Protein AF-A0A5C3NQK7-F1 (afdb_monomer_lite)

Foldseek 3Di:
DDDDDDQADDQPPDPQRPPDADPVRFDKGFAFDDCRVVSVVVQQPDADPVGDRQKDWPDADDCPPPSRTGTIITGPDDPVPDDDADPVPRD

Secondary structure (DSSP, 8-state):
-----------TT-TTSSS-B-TTSPBEEEEESTTHHHHHHHHHH---TTS--SEEEEEE--TT-TT-EEEEEEE-S-GGGPPP--TTT--

Structure (mmCIF, N/CA/C/O backbone):
data_AF-A0A5C3NQK7-F1
#
_entry.id   AF-A0A5C3NQK7-F1
#
loop_
_atom_site.group_PDB
_atom_site.id
_atom_site.type_symbol
_atom_site.label_atom_id
_atom_site.label_alt_id
_atom_site.label_comp_id
_atom_site.label_asym_id
_atom_site.label_entity_id
_atom_site.label_seq_id
_atom_site.pdbx_PDB_ins_code
_atom_site.Cartn_x
_atom_site.Cartn_y
_atom_site.Cartn_z
_atom_site.occupancy
_atom_site.B_iso_or_equiv
_atom_site.auth_seq_id
_atom_site.auth_comp_id
_atom_site.auth_asym_id
_atom_site.auth_atom_id
_atom_site.pdbx_PDB_model_num
ATOM 1 N N . ARG A 1 1 ? -4.963 22.300 9.871 1.00 39.66 1 ARG A N 1
ATOM 2 C CA . ARG A 1 1 ? -4.590 22.053 8.455 1.00 39.66 1 ARG A CA 1
ATOM 3 C C . ARG A 1 1 ? -4.548 20.534 8.278 1.00 39.66 1 ARG A C 1
ATOM 5 O O . ARG A 1 1 ? -3.721 19.922 8.933 1.00 39.66 1 ARG A O 1
ATOM 12 N N . ARG A 1 2 ? -5.485 19.909 7.548 1.00 39.44 2 ARG A N 1
ATOM 13 C CA . ARG A 1 2 ? -5.433 18.457 7.281 1.00 39.44 2 ARG A CA 1
ATOM 14 C C . ARG A 1 2 ? -4.502 18.234 6.091 1.00 39.44 2 ARG A C 1
ATOM 16 O O . ARG A 1 2 ? -4.801 18.704 4.999 1.00 39.44 2 ARG A O 1
ATOM 23 N N . THR A 1 3 ? -3.362 17.598 6.314 1.00 42.53 3 THR A N 1
ATOM 24 C CA . THR A 1 3 ? -2.465 17.139 5.251 1.00 42.53 3 THR A CA 1
ATOM 25 C C . THR A 1 3 ? -3.043 15.842 4.699 1.00 42.53 3 THR A C 1
ATOM 27 O O . THR A 1 3 ? -3.078 14.836 5.399 1.00 42.53 3 THR A O 1
ATOM 30 N N . GLY A 1 4 ? -3.572 15.880 3.477 1.00 51.06 4 GLY A N 1
ATOM 31 C CA . GLY A 1 4 ? -3.958 14.676 2.747 1.00 51.06 4 GLY A CA 1
ATOM 32 C C . GLY A 1 4 ? -2.791 14.231 1.877 1.00 51.06 4 GLY A C 1
ATOM 33 O O . GLY A 1 4 ? -2.434 14.946 0.944 1.00 51.06 4 GLY A O 1
ATOM 34 N N . THR A 1 5 ? -2.199 13.078 2.176 1.00 57.16 5 THR A N 1
ATOM 35 C CA . THR A 1 5 ? -1.205 12.438 1.306 1.00 57.16 5 THR A CA 1
ATOM 36 C C . THR A 1 5 ? -1.887 11.269 0.610 1.00 57.16 5 THR A C 1
ATOM 38 O O . THR A 1 5 ? -2.371 10.356 1.274 1.00 57.16 5 THR A O 1
ATOM 41 N N . CYS A 1 6 ? -1.965 11.300 -0.723 1.00 62.22 6 CYS A N 1
ATOM 42 C CA . CYS A 1 6 ? -2.407 10.138 -1.488 1.00 62.22 6 CYS A CA 1
ATOM 43 C C . CYS A 1 6 ? -1.285 9.100 -1.459 1.00 62.22 6 CYS A C 1
ATOM 45 O O . CYS A 1 6 ? -0.186 9.366 -1.942 1.00 62.22 6 CYS A O 1
ATOM 47 N N . VAL A 1 7 ? -1.556 7.949 -0.853 1.00 68.56 7 VAL A N 1
ATOM 48 C CA . VAL A 1 7 ? -0.557 6.891 -0.647 1.00 68.56 7 VAL A CA 1
ATOM 49 C C . VAL A 1 7 ? -0.717 5.721 -1.613 1.00 68.56 7 VAL A C 1
ATOM 51 O O . VAL A 1 7 ? 0.147 4.854 -1.649 1.00 68.56 7 VAL A O 1
ATOM 54 N N . ASN A 1 8 ? -1.788 5.704 -2.414 1.00 77.44 8 ASN A N 1
ATOM 55 C CA . ASN A 1 8 ? -2.022 4.636 -3.376 1.00 77.44 8 ASN A CA 1
ATOM 56 C C . ASN A 1 8 ? -1.286 4.921 -4.692 1.00 77.44 8 ASN A C 1
ATOM 58 O O . ASN A 1 8 ? -1.688 5.790 -5.471 1.00 77.44 8 ASN A O 1
ATOM 62 N N . PHE A 1 9 ? -0.204 4.189 -4.930 1.00 87.12 9 PHE A N 1
ATOM 63 C CA . PHE A 1 9 ? 0.534 4.199 -6.183 1.00 87.12 9 PHE A CA 1
ATOM 64 C C . PHE A 1 9 ? -0.126 3.245 -7.178 1.00 87.12 9 PHE A C 1
ATOM 66 O O . PHE A 1 9 ? -0.090 2.033 -6.987 1.00 87.12 9 PHE A O 1
ATOM 73 N N . ILE A 1 10 ? -0.706 3.787 -8.250 1.00 87.56 10 ILE A N 1
ATOM 74 C CA . ILE A 1 10 ? -1.310 2.989 -9.320 1.00 87.56 10 ILE A CA 1
ATOM 75 C C . ILE A 1 10 ? -0.256 2.680 -10.380 1.00 87.56 10 ILE A C 1
ATOM 77 O O . ILE A 1 10 ? 0.139 3.571 -11.134 1.00 87.56 10 ILE A O 1
ATOM 81 N N . ALA A 1 11 ? 0.168 1.421 -10.454 1.00 88.25 11 ALA A N 1
ATOM 82 C CA . ALA A 1 11 ? 1.027 0.926 -11.5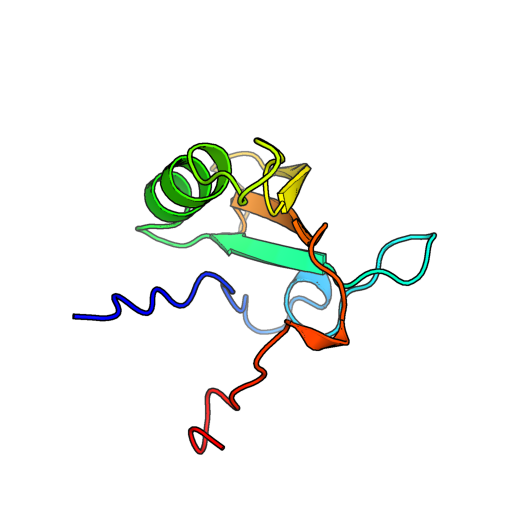20 1.00 88.25 11 ALA A CA 1
ATOM 83 C C . ALA A 1 11 ? 0.158 0.583 -12.749 1.00 88.25 11 ALA A C 1
ATOM 85 O O . ALA A 1 11 ? -0.704 -0.298 -12.663 1.00 88.25 11 ALA A O 1
ATOM 86 N N . PRO A 1 12 ? 0.324 1.271 -13.896 1.00 85.25 12 PRO A N 1
ATOM 87 C CA . PRO A 1 12 ? -0.509 1.034 -15.072 1.00 85.25 12 PRO A CA 1
ATOM 88 C C . PRO A 1 12 ? -0.443 -0.422 -15.546 1.00 85.25 12 PRO A C 1
ATOM 90 O O . PRO A 1 12 ? 0.635 -0.952 -15.791 1.00 85.25 12 PRO A O 1
ATOM 93 N N . GLY A 1 13 ? -1.607 -1.058 -15.701 1.00 85.31 13 GLY A N 1
ATOM 94 C CA . GLY A 1 13 ? -1.710 -2.451 -16.152 1.00 85.31 13 GLY A CA 1
ATOM 95 C C . GLY A 1 13 ? -1.394 -3.502 -15.084 1.00 85.31 13 GLY A C 1
ATOM 96 O O . GLY A 1 13 ? -1.515 -4.690 -15.370 1.00 85.31 13 GLY A O 1
ATOM 97 N N . ASP A 1 14 ? -1.039 -3.093 -13.863 1.00 87.69 14 ASP A N 1
ATOM 98 C CA . ASP A 1 14 ? -0.717 -4.012 -12.779 1.00 87.69 14 ASP A CA 1
ATOM 99 C C . ASP A 1 14 ? -1.933 -4.255 -11.863 1.00 87.69 14 ASP A C 1
ATOM 101 O O . ASP A 1 14 ? -2.373 -3.329 -11.162 1.00 87.69 14 ASP A O 1
ATOM 105 N N . PRO A 1 15 ? -2.472 -5.489 -11.817 1.00 85.94 15 PRO A N 1
ATOM 106 C CA . PRO A 1 15 ? -3.642 -5.813 -11.005 1.00 85.94 15 PRO A CA 1
ATOM 107 C C . PRO A 1 15 ? -3.379 -5.718 -9.496 1.00 85.94 15 PRO A C 1
ATOM 109 O O . PRO A 1 15 ? -4.335 -5.658 -8.726 1.00 85.94 15 PRO A O 1
ATOM 112 N N . ARG A 1 16 ? -2.114 -5.660 -9.052 1.00 86.56 16 ARG A N 1
ATOM 113 C CA . ARG A 1 16 ? -1.765 -5.455 -7.637 1.00 86.56 16 ARG A CA 1
ATOM 114 C C . ARG A 1 16 ? -2.191 -4.077 -7.128 1.00 86.56 16 ARG A C 1
ATOM 116 O O . ARG A 1 16 ? -2.417 -3.912 -5.936 1.00 86.56 16 ARG A O 1
ATOM 123 N N . SER A 1 17 ? -2.296 -3.089 -8.019 1.00 82.88 17 SER A N 1
ATOM 124 C CA . SER A 1 17 ? -2.440 -1.682 -7.626 1.00 82.88 17 SER A CA 1
ATOM 125 C C . SER A 1 17 ? -3.879 -1.159 -7.555 1.00 82.88 17 SER A C 1
ATOM 127 O O . SER A 1 17 ? -4.141 -0.124 -6.939 1.00 82.88 17 SER A O 1
ATOM 129 N N . VAL A 1 18 ? -4.842 -1.870 -8.155 1.00 83.19 18 VAL A N 1
ATOM 130 C CA . VAL A 1 18 ? -6.256 -1.466 -8.183 1.00 83.19 18 VAL A CA 1
ATOM 131 C C . VAL A 1 18 ? -7.141 -2.620 -7.738 1.00 83.19 18 VAL A C 1
ATOM 133 O O . VAL A 1 18 ? -7.179 -3.666 -8.375 1.00 83.19 18 VAL A O 1
ATOM 136 N N . GLY A 1 19 ? -7.919 -2.398 -6.676 1.00 78.31 19 GLY A N 1
ATOM 137 C CA . GLY A 1 19 ? -8.931 -3.356 -6.218 1.00 78.31 19 GLY A CA 1
ATOM 138 C C . GLY A 1 19 ? -8.362 -4.637 -5.602 1.00 78.31 19 GLY A C 1
ATOM 139 O O . GLY A 1 19 ? -9.106 -5.603 -5.441 1.00 78.31 19 GLY A O 1
ATOM 140 N N . ALA A 1 20 ? -7.072 -4.651 -5.255 1.00 84.31 20 ALA A N 1
ATOM 141 C CA . ALA A 1 20 ? -6.437 -5.777 -4.594 1.00 84.31 20 ALA A CA 1
ATOM 142 C C . ALA A 1 20 ? -7.015 -5.990 -3.186 1.00 84.31 20 ALA A C 1
ATOM 144 O O . ALA A 1 20 ? -7.310 -5.044 -2.447 1.00 84.31 20 ALA A O 1
ATOM 145 N N . V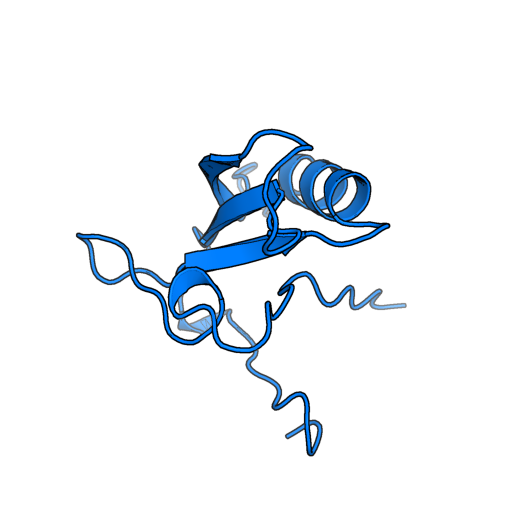AL A 1 21 ? -7.182 -7.259 -2.821 1.00 86.06 21 VAL A N 1
ATOM 146 C CA . VAL A 1 21 ? -7.696 -7.677 -1.516 1.00 86.06 21 VAL A CA 1
ATOM 147 C C . VAL A 1 21 ? -6.845 -8.805 -0.950 1.00 86.06 21 VAL A C 1
ATOM 149 O O . VAL A 1 21 ? -6.365 -9.655 -1.701 1.00 86.06 21 VAL A O 1
ATOM 152 N N . SER A 1 22 ? -6.658 -8.820 0.370 1.00 83.62 22 SER A N 1
ATOM 153 C CA . SER A 1 22 ? -5.970 -9.914 1.057 1.00 83.62 22 SER A CA 1
ATOM 154 C C . SER A 1 22 ? -6.847 -11.168 1.123 1.00 83.62 22 SER A C 1
ATOM 156 O O . SER A 1 22 ? -8.037 -11.135 0.786 1.00 83.62 22 SER A O 1
ATOM 158 N N . SER A 1 23 ? -6.277 -12.287 1.583 1.00 85.19 23 SER A N 1
ATOM 159 C CA . SER A 1 23 ? -7.020 -13.537 1.820 1.00 85.19 23 SER A CA 1
ATOM 160 C C . SER A 1 23 ? -8.246 -13.326 2.713 1.00 85.19 23 SER A C 1
ATOM 162 O O . SER A 1 23 ? -9.285 -13.951 2.501 1.00 85.19 23 SER A O 1
ATOM 164 N N . ASP A 1 24 ? -8.152 -12.372 3.640 1.00 85.44 24 ASP A N 1
ATOM 165 C CA . ASP A 1 24 ? -9.190 -12.041 4.617 1.00 85.44 24 ASP A CA 1
ATOM 166 C C . ASP A 1 24 ? -10.153 -10.956 4.104 1.00 85.44 24 ASP A C 1
ATOM 168 O O . ASP A 1 24 ? -10.932 -10.379 4.864 1.00 85.44 24 ASP A O 1
ATOM 172 N N . ARG A 1 25 ? -10.118 -10.668 2.794 1.00 83.56 25 ARG A N 1
ATOM 173 C CA . ARG A 1 25 ? -10.953 -9.671 2.102 1.00 83.56 25 ARG A CA 1
ATOM 174 C C . ARG A 1 25 ? -10.770 -8.237 2.606 1.00 83.56 25 ARG A C 1
ATOM 176 O O . ARG A 1 25 ? -11.662 -7.402 2.423 1.00 83.56 25 ARG A O 1
ATOM 183 N N . LYS A 1 26 ? -9.625 -7.928 3.213 1.00 83.62 26 LYS A N 1
ATOM 184 C CA . LYS A 1 26 ? -9.246 -6.548 3.528 1.00 83.62 26 LYS A CA 1
ATOM 185 C C . LYS A 1 26 ? -8.634 -5.882 2.303 1.00 83.62 26 LYS A C 1
ATOM 187 O O . LYS A 1 26 ? -8.113 -6.552 1.416 1.00 83.62 26 LYS A O 1
ATOM 192 N N . LEU A 1 27 ? -8.728 -4.558 2.246 1.00 84.44 27 LEU A N 1
ATOM 193 C CA . LEU A 1 27 ? -8.198 -3.786 1.127 1.00 84.44 27 LEU A CA 1
ATOM 194 C C . LEU A 1 27 ? -6.674 -3.736 1.183 1.00 84.44 27 LEU A 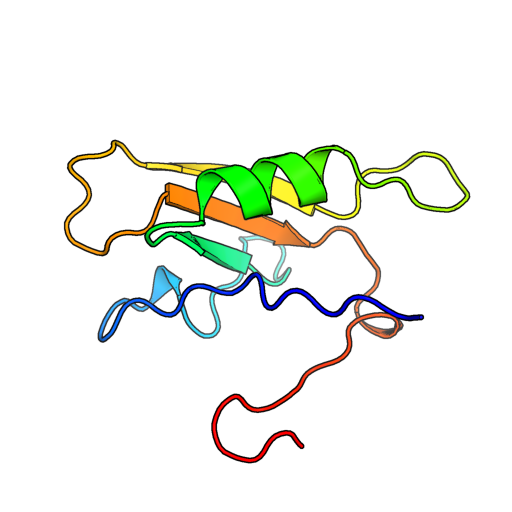C 1
ATOM 196 O O . LEU A 1 27 ? -6.100 -3.399 2.223 1.00 84.44 27 LEU A O 1
ATOM 200 N N . LEU A 1 28 ? -6.059 -4.028 0.040 1.00 89.06 28 LEU A N 1
ATOM 201 C CA . LEU A 1 28 ? -4.637 -3.850 -0.189 1.00 89.06 28 LEU A CA 1
ATOM 202 C C . LEU A 1 28 ? -4.407 -2.614 -1.050 1.00 89.06 28 LEU A C 1
ATOM 204 O O . LEU A 1 28 ? -5.148 -2.342 -1.997 1.00 89.06 28 LEU A O 1
ATOM 208 N N . PHE A 1 29 ? -3.358 -1.877 -0.712 1.00 89.06 29 PHE A N 1
ATOM 209 C CA . PHE A 1 29 ? -2.895 -0.729 -1.476 1.00 89.06 29 PHE A CA 1
ATOM 210 C C . PHE A 1 29 ? -1.418 -0.900 -1.781 1.00 89.06 29 PHE A C 1
ATOM 212 O O . PHE A 1 29 ? -0.665 -1.454 -0.981 1.00 89.06 29 PHE A O 1
ATOM 219 N N . THR A 1 30 ? -0.997 -0.397 -2.930 1.00 92.25 30 THR A N 1
ATOM 220 C CA . THR A 1 30 ? 0.410 -0.383 -3.312 1.00 92.25 30 THR A CA 1
ATOM 221 C C . THR A 1 30 ? 1.012 0.974 -3.007 1.00 92.25 30 THR A C 1
ATOM 223 O O . THR A 1 30 ? 0.407 2.014 -3.259 1.00 92.25 30 THR A O 1
ATOM 226 N N . VAL A 1 31 ? 2.233 0.969 -2.490 1.00 91.94 31 VAL A N 1
ATOM 227 C CA . VAL A 1 31 ? 3.071 2.157 -2.328 1.00 91.94 31 VAL A CA 1
ATOM 228 C C . VAL A 1 31 ? 4.232 2.033 -3.305 1.00 91.94 31 VAL A C 1
ATOM 230 O O . VAL A 1 31 ? 4.780 0.947 -3.481 1.00 91.94 31 VAL A O 1
ATOM 233 N N . GLY A 1 32 ? 4.602 3.124 -3.968 1.00 90.38 32 GLY A N 1
ATOM 234 C CA . GLY A 1 32 ? 5.603 3.097 -5.028 1.00 90.38 32 GLY A CA 1
ATOM 235 C C . GLY A 1 32 ? 5.904 4.475 -5.604 1.00 90.38 32 GLY A C 1
ATOM 236 O O . GLY A 1 32 ? 5.458 5.503 -5.083 1.00 90.38 32 GLY A O 1
ATOM 237 N N . GLY A 1 33 ? 6.682 4.493 -6.683 1.00 86.19 33 GLY A N 1
ATOM 238 C CA . GLY A 1 33 ? 7.166 5.722 -7.310 1.00 86.19 33 GLY A CA 1
ATOM 239 C C . GLY A 1 33 ? 8.170 6.501 -6.447 1.00 86.19 33 GLY A C 1
ATOM 240 O O . GLY A 1 33 ? 8.620 6.048 -5.398 1.00 86.19 33 GLY A O 1
ATOM 241 N N . ARG A 1 34 ? 8.523 7.716 -6.892 1.00 84.88 34 ARG A N 1
ATOM 242 C CA . ARG A 1 34 ? 9.636 8.510 -6.325 1.00 84.88 34 ARG A CA 1
ATOM 243 C C . ARG A 1 34 ? 9.529 8.771 -4.817 1.00 84.88 34 ARG A C 1
ATOM 245 O O . ARG A 1 34 ? 10.547 8.810 -4.142 1.00 84.88 34 ARG A O 1
ATOM 252 N N . ASN A 1 35 ? 8.313 8.951 -4.305 1.00 84.44 35 ASN A N 1
ATOM 253 C CA . ASN A 1 35 ? 8.068 9.275 -2.896 1.00 84.44 35 ASN A CA 1
ATOM 254 C C . ASN A 1 35 ? 7.526 8.074 -2.102 1.00 84.44 35 ASN A C 1
ATOM 256 O O . ASN A 1 35 ? 7.037 8.259 -0.987 1.00 84.44 35 ASN A O 1
ATOM 260 N N . GLY A 1 36 ? 7.577 6.864 -2.672 1.00 87.44 36 GLY A N 1
ATOM 261 C CA . GLY A 1 36 ? 6.985 5.668 -2.077 1.00 87.44 36 GLY A CA 1
ATOM 262 C C . GLY A 1 36 ? 7.550 5.360 -0.692 1.00 87.44 36 GLY A C 1
ATOM 263 O O . GLY A 1 36 ? 6.784 5.202 0.253 1.00 87.44 36 GLY A O 1
ATOM 264 N N . GLN A 1 37 ? 8.878 5.371 -0.543 1.00 90.44 37 GLN A N 1
ATOM 265 C CA . GLN A 1 37 ? 9.516 5.096 0.748 1.00 90.44 37 GLN A CA 1
ATOM 266 C C . GLN A 1 37 ? 9.101 6.116 1.816 1.00 90.44 37 GLN A C 1
ATOM 268 O O . GLN A 1 37 ? 8.643 5.737 2.886 1.00 90.44 37 GLN A O 1
ATOM 273 N N . THR A 1 38 ? 9.150 7.412 1.497 1.00 89.50 38 THR A N 1
ATOM 274 C CA . THR A 1 38 ? 8.721 8.468 2.425 1.00 89.50 38 THR A CA 1
ATOM 275 C C . THR A 1 38 ? 7.251 8.324 2.822 1.00 89.50 38 THR A C 1
ATOM 277 O O . THR A 1 38 ? 6.909 8.516 3.985 1.00 89.50 38 THR A O 1
ATOM 280 N N . ALA A 1 39 ? 6.369 7.981 1.878 1.00 86.69 39 ALA A N 1
ATOM 281 C CA . ALA A 1 39 ? 4.961 7.740 2.178 1.00 86.69 39 ALA A CA 1
ATOM 282 C C . ALA A 1 39 ? 4.782 6.538 3.119 1.00 86.69 39 ALA A C 1
ATOM 284 O O . ALA A 1 39 ? 4.012 6.626 4.077 1.00 86.69 39 ALA A O 1
ATOM 285 N N . LEU A 1 40 ? 5.516 5.449 2.878 1.00 90.56 40 LEU A N 1
ATOM 286 C CA . LEU A 1 40 ? 5.493 4.259 3.723 1.00 90.56 40 LEU A CA 1
ATOM 287 C C . LEU A 1 40 ? 5.992 4.561 5.143 1.00 90.56 40 LEU A C 1
ATOM 289 O O . LEU A 1 40 ? 5.309 4.221 6.107 1.00 90.56 40 LEU A O 1
ATOM 293 N N . ASP A 1 41 ? 7.121 5.258 5.276 1.00 91.19 41 ASP A N 1
ATOM 294 C CA . ASP A 1 41 ? 7.702 5.629 6.572 1.00 91.19 41 ASP A CA 1
ATOM 295 C C . ASP A 1 41 ? 6.740 6.498 7.391 1.00 91.19 41 ASP A C 1
ATOM 297 O O . ASP A 1 41 ? 6.546 6.271 8.587 1.00 91.19 41 ASP A O 1
ATOM 301 N N . VAL A 1 42 ? 6.079 7.465 6.742 1.00 88.94 42 VAL A N 1
ATOM 302 C CA . VAL A 1 42 ? 5.068 8.314 7.389 1.00 88.94 42 VAL A CA 1
ATOM 303 C C . VAL A 1 42 ? 3.906 7.470 7.904 1.00 88.94 42 VAL A C 1
ATOM 305 O O . VAL A 1 42 ? 3.531 7.614 9.067 1.00 88.94 42 VAL A O 1
ATOM 308 N N . LEU A 1 43 ? 3.356 6.573 7.081 1.00 87.06 43 LEU A N 1
ATOM 309 C CA . LEU A 1 43 ? 2.245 5.705 7.483 1.00 87.06 43 LEU A CA 1
ATOM 310 C C . LEU A 1 43 ? 2.625 4.786 8.651 1.00 87.06 43 LEU A C 1
ATOM 312 O O . L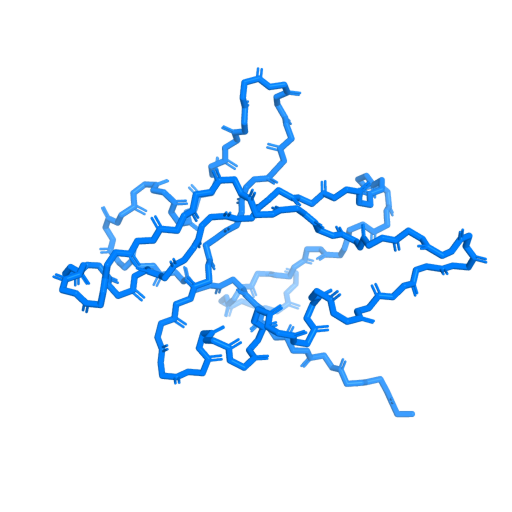EU A 1 43 ? 1.837 4.627 9.581 1.00 87.06 43 LEU A O 1
ATOM 316 N N . LEU A 1 44 ? 3.838 4.230 8.637 1.00 91.12 44 LEU A N 1
ATOM 317 C CA . LEU A 1 44 ? 4.356 3.376 9.710 1.00 91.12 44 LEU A CA 1
ATOM 318 C C . LEU A 1 44 ? 4.634 4.138 11.012 1.00 91.12 44 LEU A C 1
ATOM 320 O O . LEU A 1 44 ? 4.690 3.519 12.077 1.00 91.12 44 LEU A O 1
ATOM 324 N N . CYS A 1 45 ? 4.773 5.464 10.963 1.00 91.00 45 CYS A N 1
ATOM 325 C CA . CYS A 1 45 ? 4.891 6.320 12.146 1.00 91.00 45 CYS A CA 1
ATOM 326 C C . CYS A 1 45 ? 3.535 6.766 12.715 1.00 91.00 45 CYS A C 1
ATOM 328 O O . CYS A 1 45 ? 3.477 7.231 13.853 1.00 91.00 45 CYS A O 1
ATOM 330 N N . MET A 1 46 ? 2.440 6.632 11.961 1.00 88.50 46 MET A N 1
ATOM 331 C CA . MET A 1 46 ? 1.116 7.048 12.424 1.00 88.50 46 MET A CA 1
ATOM 332 C C . MET A 1 46 ? 0.583 6.116 13.508 1.00 88.50 46 MET A C 1
ATOM 334 O O . MET A 1 46 ? 0.779 4.901 13.471 1.00 88.50 46 MET A O 1
ATOM 338 N N . ARG A 1 47 ? -0.120 6.696 14.476 1.00 88.75 47 ARG A N 1
ATOM 339 C CA . ARG A 1 47 ? -0.775 5.976 15.565 1.00 88.75 47 ARG A CA 1
ATOM 340 C C . ARG A 1 47 ? -2.193 6.505 15.723 1.00 88.75 47 ARG A C 1
ATOM 342 O O . ARG A 1 47 ? -2.400 7.715 15.618 1.00 88.75 47 ARG A O 1
ATOM 349 N N . ASP A 1 48 ? -3.147 5.607 15.926 1.00 83.44 48 ASP A N 1
ATOM 350 C CA . ASP A 1 48 ? -4.496 5.983 16.343 1.00 83.44 48 ASP A CA 1
ATOM 351 C C . ASP A 1 48 ? -4.531 6.371 17.835 1.00 83.44 48 ASP A C 1
ATOM 353 O O . ASP A 1 48 ? -3.506 6.390 18.523 1.00 83.44 48 ASP A O 1
ATOM 357 N N . GLU A 1 49 ? -5.722 6.691 18.341 1.00 83.25 49 GLU A N 1
ATOM 358 C CA . GLU A 1 49 ? -5.939 7.065 19.745 1.00 83.25 49 GLU A CA 1
ATOM 359 C C . GLU A 1 49 ? -5.580 5.953 20.751 1.00 83.25 49 GLU A C 1
ATOM 361 O O . GLU A 1 49 ? -5.333 6.239 21.921 1.00 83.25 49 GLU A O 1
ATOM 366 N N . HIS A 1 50 ? -5.494 4.702 20.290 1.00 87.31 50 HIS A N 1
ATOM 367 C CA . HIS A 1 50 ? -5.120 3.528 21.077 1.00 87.31 50 HIS A CA 1
ATOM 368 C C . HIS A 1 50 ? -3.650 3.119 20.870 1.00 87.31 50 HIS A C 1
ATOM 370 O O . HIS A 1 50 ? -3.209 2.112 21.423 1.00 87.31 50 HIS A O 1
ATOM 376 N N . GLY A 1 51 ? -2.873 3.874 20.086 1.00 87.62 51 GLY A N 1
ATOM 377 C CA . GLY A 1 51 ? -1.476 3.559 19.791 1.00 87.62 51 GLY A CA 1
ATOM 378 C C . GLY A 1 51 ? -1.274 2.490 18.709 1.00 87.62 51 GLY A C 1
ATOM 379 O O . GLY A 1 51 ? -0.166 1.968 18.579 1.00 87.62 51 GLY A O 1
ATOM 380 N N . SER A 1 52 ? -2.296 2.163 17.917 1.00 89.06 52 SER A N 1
ATOM 381 C CA . SER A 1 52 ? -2.206 1.179 16.831 1.00 89.06 52 SER A CA 1
ATOM 382 C C . SER A 1 52 ? -1.774 1.823 15.515 1.00 89.06 52 SER A C 1
ATOM 384 O O . SER A 1 52 ? -2.152 2.950 15.193 1.00 89.06 52 SER A O 1
ATOM 386 N N . CYS A 1 53 ? -0.969 1.102 14.731 1.00 90.12 53 CYS A N 1
ATOM 387 C CA . CYS A 1 53 ? -0.572 1.533 13.392 1.00 90.12 53 CYS A CA 1
ATOM 388 C C . CYS A 1 53 ? -1.745 1.344 12.410 1.00 90.12 53 CYS A C 1
ATOM 390 O O . CYS A 1 53 ? -2.335 0.262 12.390 1.00 90.12 53 CYS A O 1
ATOM 392 N N . PRO A 1 54 ? -2.080 2.338 11.564 1.00 86.62 54 PRO A N 1
ATOM 393 C CA . PRO A 1 54 ? -3.234 2.244 10.666 1.00 86.62 54 PRO A CA 1
ATOM 394 C C . PRO A 1 54 ? -3.027 1.271 9.496 1.00 86.62 54 PRO A C 1
ATOM 396 O O . PRO A 1 54 ? -3.978 0.970 8.774 1.00 86.62 54 PRO A O 1
ATOM 399 N N . ILE A 1 55 ? -1.796 0.797 9.287 1.00 90.19 55 ILE A N 1
ATOM 400 C CA . ILE A 1 55 ? -1.418 -0.105 8.199 1.00 90.19 55 ILE A CA 1
ATOM 401 C C . ILE A 1 55 ? -0.498 -1.225 8.694 1.00 90.19 55 ILE A C 1
ATOM 403 O O . ILE A 1 55 ? 0.180 -1.088 9.713 1.00 90.19 55 ILE A O 1
ATOM 407 N N . SER A 1 56 ? -0.403 -2.292 7.910 1.00 92.81 56 SER A N 1
ATOM 408 C CA . SER A 1 56 ? 0.649 -3.305 8.012 1.00 92.81 56 SER A CA 1
ATOM 409 C C . SER A 1 56 ? 1.257 -3.570 6.639 1.00 92.81 56 SER A C 1
ATOM 411 O O . SER A 1 56 ? 0.541 -3.610 5.640 1.00 92.81 56 SER A O 1
ATOM 413 N N . VAL A 1 57 ? 2.568 -3.794 6.579 1.00 94.25 57 VAL A N 1
ATOM 414 C CA . VAL A 1 57 ? 3.238 -4.189 5.333 1.00 94.25 57 VAL A CA 1
ATOM 415 C C . VAL A 1 57 ? 3.001 -5.674 5.088 1.00 94.25 57 VAL A C 1
ATOM 417 O O . VAL A 1 57 ? 3.340 -6.500 5.931 1.00 94.25 57 VAL A O 1
ATOM 420 N N . VAL A 1 58 ? 2.415 -6.005 3.940 1.00 93.88 58 VAL A N 1
ATOM 421 C CA . VAL A 1 58 ? 2.144 -7.390 3.521 1.00 93.88 58 VAL A CA 1
ATOM 422 C C . VAL A 1 58 ? 3.317 -7.944 2.727 1.00 93.88 58 VAL A C 1
ATOM 424 O O . VAL A 1 58 ? 3.713 -9.097 2.898 1.00 93.88 58 VAL A O 1
ATOM 427 N N . ARG A 1 59 ? 3.883 -7.116 1.848 1.00 94.00 59 ARG A N 1
ATOM 428 C CA . ARG A 1 59 ? 4.995 -7.493 0.981 1.00 94.00 59 ARG A CA 1
ATOM 429 C C . ARG A 1 59 ? 5.819 -6.269 0.624 1.00 94.00 59 ARG A C 1
ATOM 431 O O . ARG A 1 59 ? 5.257 -5.206 0.385 1.00 94.00 59 ARG A O 1
ATOM 438 N N . THR A 1 60 ? 7.130 -6.441 0.539 1.00 94.69 60 THR A N 1
ATOM 439 C CA . THR A 1 60 ? 8.051 -5.471 -0.057 1.00 94.69 60 THR A CA 1
ATOM 440 C C . THR A 1 60 ? 8.621 -6.032 -1.354 1.00 94.69 60 THR A C 1
ATOM 442 O O . THR A 1 60 ? 8.716 -7.249 -1.534 1.00 94.69 60 THR A O 1
ATOM 445 N N . TYR A 1 61 ? 8.972 -5.137 -2.265 1.00 93.12 61 TYR A N 1
ATOM 446 C CA . TYR A 1 61 ? 9.511 -5.448 -3.579 1.00 93.12 61 TYR A CA 1
ATOM 447 C C . TYR A 1 61 ? 10.927 -4.876 -3.719 1.00 93.12 61 TYR A C 1
ATOM 449 O O . TYR A 1 61 ? 11.235 -3.856 -3.098 1.00 93.12 61 TYR A O 1
ATOM 457 N N . PRO A 1 62 ? 11.810 -5.529 -4.495 1.00 91.31 62 PRO A N 1
ATOM 458 C CA . PRO A 1 62 ? 13.143 -4.999 -4.761 1.00 91.31 62 PRO A CA 1
ATOM 459 C C . PRO A 1 62 ? 13.063 -3.721 -5.605 1.00 91.31 62 PRO A C 1
ATOM 461 O O . PRO A 1 62 ? 12.140 -3.550 -6.395 1.00 91.31 62 PRO A O 1
ATOM 464 N N . GLU A 1 63 ? 14.078 -2.859 -5.523 1.00 85.38 63 GLU A N 1
ATOM 465 C CA . GLU A 1 63 ? 14.148 -1.618 -6.320 1.00 85.38 63 GLU A CA 1
ATOM 466 C C . GLU A 1 63 ? 14.157 -1.860 -7.841 1.00 85.38 63 GLU A C 1
ATOM 468 O O . GLU A 1 63 ? 13.855 -0.961 -8.622 1.00 85.38 63 GLU A O 1
ATOM 473 N N . THR A 1 64 ? 14.485 -3.081 -8.270 1.00 86.06 64 THR A N 1
ATOM 474 C CA . THR A 1 64 ? 14.457 -3.520 -9.672 1.00 86.06 64 THR A CA 1
ATOM 475 C C . THR A 1 64 ? 13.055 -3.884 -10.176 1.00 86.06 64 THR A C 1
ATOM 477 O O . THR A 1 64 ? 12.908 -4.287 -11.331 1.00 86.06 64 THR A O 1
ATOM 480 N N . GLU A 1 65 ? 12.023 -3.770 -9.337 1.00 89.12 65 GLU A N 1
ATOM 481 C CA . GLU A 1 65 ? 10.630 -4.038 -9.694 1.00 89.12 65 GLU A CA 1
ATOM 482 C C . GLU A 1 65 ? 10.138 -3.066 -10.781 1.00 89.12 65 GLU A C 1
ATOM 484 O O . GLU A 1 65 ? 9.991 -1.861 -10.570 1.00 89.12 65 GLU A O 1
ATOM 489 N N . VAL A 1 66 ? 9.847 -3.615 -11.964 1.00 88.12 66 VAL A N 1
ATOM 490 C CA . VAL A 1 66 ? 9.528 -2.849 -13.182 1.00 88.12 66 VAL A CA 1
ATOM 491 C C . VAL A 1 66 ? 8.241 -2.036 -13.039 1.00 88.12 66 VAL A C 1
ATOM 493 O O . VAL A 1 66 ? 8.128 -0.954 -13.614 1.00 88.12 66 VAL A O 1
ATOM 496 N N . SER A 1 67 ? 7.275 -2.523 -12.255 1.00 89.06 67 SER A N 1
ATOM 497 C CA . SER A 1 67 ? 6.033 -1.786 -11.984 1.00 89.06 67 SER A CA 1
ATOM 498 C C . SER A 1 67 ? 6.253 -0.503 -11.172 1.00 89.06 67 SER A C 1
ATOM 500 O O . SER A 1 67 ? 5.363 0.346 -11.123 1.00 89.06 67 SER A O 1
ATOM 502 N N . GLY A 1 68 ? 7.417 -0.347 -10.528 1.00 89.19 68 GLY A N 1
ATOM 503 C CA . GLY A 1 68 ? 7.706 0.753 -9.609 1.00 89.19 68 GLY A CA 1
ATOM 504 C C . GLY A 1 68 ? 6.992 0.634 -8.258 1.00 89.19 68 GLY A C 1
ATOM 505 O O . GLY A 1 68 ? 7.002 1.594 -7.481 1.00 89.19 68 GLY A O 1
ATOM 506 N N . ILE A 1 69 ? 6.358 -0.513 -7.984 1.00 92.50 69 ILE A N 1
ATOM 507 C CA . ILE A 1 69 ? 5.789 -0.852 -6.678 1.00 92.50 69 ILE A CA 1
ATOM 508 C C . ILE A 1 69 ? 6.938 -1.162 -5.716 1.00 92.50 69 ILE A C 1
ATOM 510 O O . ILE A 1 69 ? 7.835 -1.934 -6.030 1.00 92.50 69 ILE A O 1
ATOM 514 N N . LEU A 1 70 ? 6.879 -0.573 -4.525 1.00 93.88 70 LEU A N 1
ATOM 515 C CA . LEU A 1 70 ? 7.834 -0.780 -3.436 1.00 93.88 70 LEU A CA 1
ATOM 516 C C . LEU A 1 70 ? 7.258 -1.700 -2.356 1.00 93.88 70 LEU A C 1
ATOM 518 O O . LEU A 1 70 ? 7.970 -2.539 -1.808 1.00 93.88 70 LEU A O 1
ATOM 522 N N . ALA A 1 71 ? 5.967 -1.566 -2.050 1.00 94.00 71 ALA A N 1
ATOM 523 C CA . ALA A 1 71 ? 5.297 -2.413 -1.074 1.00 94.00 71 ALA A CA 1
ATOM 524 C C . ALA A 1 71 ? 3.798 -2.553 -1.347 1.00 94.00 71 ALA A C 1
ATOM 526 O O . ALA A 1 71 ? 3.166 -1.659 -1.908 1.00 94.00 71 ALA A O 1
ATOM 527 N N . GLU A 1 72 ? 3.235 -3.657 -0.868 1.00 93.38 72 GLU A N 1
ATOM 528 C CA . GLU A 1 72 ? 1.805 -3.824 -0.625 1.00 93.38 72 GLU A CA 1
ATOM 529 C C . GLU A 1 72 ? 1.530 -3.650 0.866 1.00 93.38 72 GLU A C 1
ATOM 531 O O . GLU A 1 72 ? 2.201 -4.250 1.715 1.00 93.38 72 GLU A O 1
ATOM 536 N N . ILE A 1 73 ? 0.526 -2.840 1.181 1.00 92.31 73 ILE A N 1
ATOM 537 C CA . ILE A 1 73 ? 0.083 -2.571 2.543 1.00 92.31 73 ILE A CA 1
ATOM 538 C C . ILE A 1 73 ? -1.376 -2.980 2.712 1.00 92.31 73 ILE A C 1
ATOM 540 O O . ILE A 1 73 ? -2.210 -2.750 1.837 1.00 92.31 73 ILE A O 1
ATOM 544 N N . GLU A 1 74 ? -1.683 -3.560 3.864 1.00 91.38 74 GLU A N 1
ATOM 545 C CA . GLU A 1 74 ? -3.046 -3.809 4.311 1.00 91.38 74 GLU A CA 1
ATOM 546 C C . GLU A 1 74 ? -3.463 -2.703 5.274 1.00 91.38 74 GLU A C 1
ATOM 548 O O . GLU A 1 74 ? -2.702 -2.315 6.165 1.00 91.38 74 GLU A O 1
ATOM 553 N N . VAL A 1 75 ? -4.683 -2.199 5.104 1.00 87.06 75 VAL A N 1
ATOM 554 C CA . VAL A 1 75 ? -5.235 -1.184 6.000 1.00 87.06 75 VAL A CA 1
ATOM 555 C C . VAL A 1 75 ? -5.909 -1.840 7.201 1.00 87.06 75 VAL A C 1
ATOM 557 O O . VAL A 1 75 ? -6.784 -2.691 7.045 1.00 87.06 75 VAL A O 1
ATOM 560 N N . GLN A 1 76 ? -5.507 -1.410 8.397 1.00 86.75 76 GLN A N 1
ATOM 561 C CA . GLN A 1 76 ? -5.996 -1.935 9.674 1.00 86.75 76 GLN A CA 1
ATOM 562 C C . GLN A 1 76 ? -7.137 -1.106 10.269 1.00 86.75 76 GLN A C 1
ATOM 564 O O . GLN A 1 76 ? -7.831 -1.580 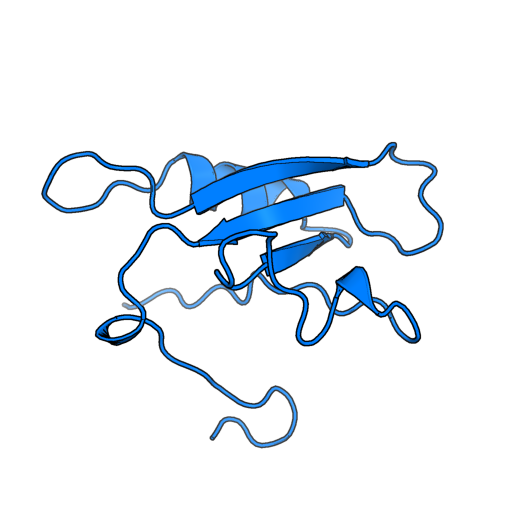11.168 1.00 86.75 76 GLN A O 1
ATOM 569 N N . ILE A 1 77 ? -7.377 0.107 9.758 1.00 80.31 77 ILE A N 1
ATOM 570 C CA . ILE A 1 77 ? -8.511 0.914 10.215 1.00 80.31 77 ILE A CA 1
ATOM 571 C C . ILE A 1 77 ? -9.849 0.347 9.710 1.00 80.31 77 ILE A C 1
ATOM 573 O O . ILE A 1 77 ? -9.927 -0.178 8.592 1.00 80.31 77 ILE A O 1
ATOM 577 N N . PRO A 1 78 ? -10.932 0.458 10.502 1.00 77.44 78 PRO A N 1
ATOM 578 C CA . PRO A 1 78 ? -12.255 0.003 10.100 1.00 77.44 78 PRO A CA 1
ATOM 579 C C . PRO A 1 78 ? -12.716 0.614 8.773 1.00 77.44 78 PRO A C 1
ATOM 581 O O . PRO A 1 78 ? -12.557 1.808 8.528 1.00 77.44 78 PRO A O 1
ATOM 584 N N . LYS A 1 79 ? -13.413 -0.170 7.939 1.00 74.69 79 LYS A N 1
ATOM 585 C CA . LYS A 1 79 ? -13.910 0.298 6.628 1.00 74.69 79 LYS A CA 1
ATOM 586 C C . LYS A 1 79 ? -14.776 1.564 6.709 1.00 74.69 79 LYS A C 1
ATOM 588 O O . LYS A 1 79 ? -14.779 2.351 5.771 1.00 74.69 79 LYS A O 1
ATOM 593 N N . LYS A 1 80 ? -15.493 1.762 7.820 1.00 74.62 80 LYS A N 1
ATOM 594 C CA . LYS A 1 80 ? -16.318 2.955 8.092 1.00 74.62 80 LYS A CA 1
ATOM 595 C C . LYS A 1 80 ? -15.508 4.256 8.215 1.00 74.62 80 LYS A C 1
ATOM 597 O O . LYS A 1 80 ? -16.074 5.328 8.054 1.00 74.62 80 LYS A O 1
ATOM 602 N N . GLU A 1 81 ? -14.215 4.158 8.512 1.00 71.62 81 GLU A N 1
ATOM 603 C CA . GLU A 1 81 ? -13.295 5.293 8.659 1.00 71.62 81 GLU A CA 1
ATOM 604 C C . GLU A 1 81 ? -12.505 5.565 7.373 1.00 71.62 81 GLU A C 1
ATOM 606 O O . GLU A 1 81 ? -11.830 6.588 7.258 1.00 71.62 81 GLU A O 1
ATOM 611 N N . LEU A 1 82 ? -12.615 4.679 6.376 1.00 73.12 82 LEU A N 1
ATOM 612 C CA . LEU A 1 82 ? -11.999 4.876 5.072 1.00 73.12 82 LEU A CA 1
ATOM 613 C C . LEU A 1 82 ? -12.780 5.890 4.247 1.00 73.12 82 LEU A C 1
ATOM 615 O O . LEU A 1 82 ? -13.966 5.719 3.963 1.00 73.12 82 LEU A O 1
ATOM 619 N N . VAL A 1 83 ? -12.063 6.911 3.790 1.00 71.56 83 VAL A N 1
ATOM 620 C CA . VAL A 1 83 ? -12.555 7.848 2.786 1.00 71.56 83 VAL A CA 1
ATOM 621 C C . VAL A 1 83 ? -12.038 7.398 1.427 1.00 71.56 83 VAL A C 1
ATOM 623 O O . VAL A 1 83 ? -10.831 7.277 1.221 1.00 71.56 83 VAL A O 1
ATOM 626 N N . TYR A 1 84 ? -12.956 7.163 0.495 1.00 70.12 84 TYR A N 1
ATOM 627 C CA . TYR A 1 84 ? -12.630 6.881 -0.898 1.00 70.12 84 TYR A CA 1
ATOM 628 C C . TYR A 1 84 ? -12.769 8.170 -1.694 1.00 70.12 84 TYR A C 1
ATOM 630 O O . TYR A 1 84 ? -13.735 8.906 -1.513 1.00 70.12 84 TYR A O 1
ATOM 638 N N . ALA A 1 85 ? -11.808 8.428 -2.573 1.00 66.50 85 ALA A N 1
ATOM 639 C CA . ALA A 1 85 ? -11.892 9.5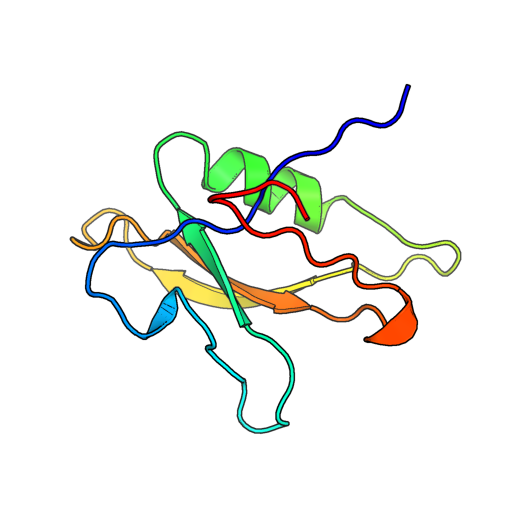04 -3.543 1.00 66.50 85 ALA A CA 1
ATOM 640 C C . ALA A 1 85 ? -11.406 8.981 -4.892 1.00 66.50 85 ALA A C 1
ATOM 642 O O . ALA A 1 85 ? -10.334 8.379 -5.000 1.00 66.50 85 ALA A O 1
ATOM 643 N N . CYS A 1 86 ? -12.196 9.198 -5.934 1.00 64.50 86 CYS A N 1
ATOM 644 C CA . CYS A 1 86 ? -11.823 8.851 -7.290 1.00 64.50 86 CYS A CA 1
ATOM 645 C C . CYS A 1 86 ? -10.682 9.756 -7.768 1.00 64.50 86 CYS A C 1
ATOM 647 O O . CYS A 1 86 ? -10.841 10.972 -7.841 1.00 64.50 86 CYS A O 1
ATOM 649 N N . ALA A 1 87 ? -9.563 9.174 -8.206 1.00 61.72 87 ALA A N 1
ATOM 650 C CA . ALA A 1 87 ? -8.442 9.942 -8.757 1.00 61.72 87 ALA A CA 1
ATOM 651 C C . ALA A 1 87 ? -8.813 10.761 -10.014 1.00 61.72 87 ALA A C 1
ATOM 653 O O . ALA A 1 87 ? -8.142 11.739 -10.329 1.00 61.72 87 ALA A O 1
ATOM 654 N N . ARG A 1 88 ? -9.886 10.386 -10.731 1.00 62.94 88 ARG A N 1
ATOM 655 C CA . ARG A 1 88 ? -10.348 11.085 -11.942 1.00 62.94 88 ARG A CA 1
ATOM 656 C C . ARG A 1 88 ? -11.254 12.280 -11.647 1.00 62.94 88 ARG A C 1
ATOM 658 O O . ARG A 1 88 ? -11.147 13.288 -12.335 1.00 62.94 88 ARG A O 1
ATOM 665 N N . CYS A 1 89 ? -12.187 12.157 -10.703 1.00 76.31 89 CYS A N 1
ATOM 666 C CA . CYS A 1 89 ? -13.208 13.187 -10.465 1.00 76.31 89 CYS A CA 1
ATOM 667 C C . CYS A 1 89 ? -13.212 13.769 -9.046 1.00 76.31 89 CYS A C 1
ATOM 669 O O . CYS A 1 89 ? -13.986 14.685 -8.781 1.00 76.31 89 CYS A O 1
ATOM 671 N N . GLY A 1 90 ? -12.370 13.257 -8.145 1.00 63.09 90 GLY A N 1
ATOM 672 C CA . GLY A 1 90 ? -12.247 13.718 -6.761 1.00 63.09 90 GLY A CA 1
ATOM 673 C C . GLY A 1 90 ? -13.477 13.469 -5.883 1.00 63.09 90 GLY A C 1
ATOM 674 O O . GLY A 1 90 ? -13.521 13.996 -4.775 1.00 63.09 90 GLY A O 1
ATOM 675 N N . ARG A 1 91 ? -14.467 12.716 -6.380 1.00 59.50 91 ARG A N 1
ATOM 676 C CA . ARG A 1 91 ? -15.677 12.306 -5.653 1.00 59.50 91 ARG A CA 1
ATOM 677 C C . ARG A 1 91 ? -15.539 10.910 -5.075 1.00 59.50 91 ARG A C 1
ATOM 679 O O . ARG A 1 91 ? -14.789 10.107 -5.680 1.00 59.50 91 ARG A O 1
#

Radius of gyration: 13.17 Å; chains: 1; bounding box: 31×36×37 Å

Sequence (91 aa):
RRTGTCVNFIAPGDPRSVGAVSSDRKLLFTVGGRNGQTALDVLLCMRDEHGSCPISVVRTYPETEVSGILAEIEVQIPKKELVYACARCGR

Organism: NCBI:txid1314778

pLDDT: mean 82.3, std 12.23, range [39.44, 94.69]